Protein AF-A0A955QFR2-F1 (afdb_monomer_lite)

Foldseek 3Di:
DDDDPPPPPPPDDDDDFDDDDPPPCSLVVLLVVLVVCVVVVDQDDAADAEEELDDPVCNCVGSQNVSCVSRVVHDDPPRSYNYYYNHRDDRVVRCVVVPD

pLDDT: mean 79.85, std 15.89, range [40.44, 94.75]

Secondary structure (DSSP, 8-state):
-------------------SSSSSSHHHHHHHHHHHHHHTT--------EEES--GGGGGGSHHHHHHHHHTTSS--S-S-SEEESS-S-HHHHHHHTT-

Structure (mmCIF, N/CA/C/O backbone):
data_AF-A0A955QFR2-F1
#
_entry.id   AF-A0A955QFR2-F1
#
loop_
_atom_site.group_PDB
_atom_site.id
_atom_site.type_symbol
_atom_site.label_atom_id
_atom_site.label_alt_id
_atom_site.label_comp_id
_atom_site.label_asym_id
_atom_site.label_entity_id
_atom_site.label_seq_id
_atom_site.pdbx_PDB_ins_code
_atom_site.Cartn_x
_atom_site.Cartn_y
_atom_site.Cartn_z
_atom_site.occupancy
_atom_site.B_iso_or_equiv
_atom_site.auth_seq_id
_atom_site.auth_comp_id
_atom_site.auth_asym_id
_atom_site.auth_atom_id
_atom_site.pdbx_PDB_model_num
ATOM 1 N N . MET A 1 1 ? 13.448 -14.229 43.141 1.00 40.44 1 MET A N 1
ATOM 2 C CA . MET A 1 1 ? 12.176 -13.591 42.742 1.00 40.44 1 MET A CA 1
ATOM 3 C C . MET A 1 1 ? 12.428 -12.882 41.417 1.00 40.44 1 MET A C 1
ATOM 5 O O . MET A 1 1 ? 13.099 -11.863 41.406 1.00 40.44 1 MET A O 1
ATOM 9 N N . ILE A 1 2 ? 12.044 -13.506 40.303 1.00 41.50 2 ILE A N 1
ATOM 10 C CA . ILE A 1 2 ? 12.261 -12.992 38.939 1.00 41.50 2 ILE A CA 1
ATOM 11 C C . ILE A 1 2 ? 11.008 -12.183 38.568 1.00 41.50 2 ILE A C 1
ATOM 13 O O . ILE A 1 2 ? 9.912 -12.701 38.794 1.00 41.50 2 ILE A O 1
ATOM 17 N N . PRO A 1 3 ? 11.103 -10.947 38.045 1.00 44.03 3 PRO A N 1
ATOM 18 C CA . PRO A 1 3 ? 9.914 -10.214 37.636 1.00 44.03 3 PRO A CA 1
ATOM 19 C C . PRO A 1 3 ? 9.271 -10.908 36.430 1.00 44.03 3 PRO A C 1
ATOM 21 O O . PRO A 1 3 ? 9.903 -11.122 35.395 1.00 44.03 3 PRO A O 1
ATOM 24 N N . SER A 1 4 ? 8.001 -11.279 36.583 1.00 44.12 4 SER A N 1
ATOM 25 C CA . SER A 1 4 ? 7.144 -11.823 35.537 1.00 44.12 4 SER A CA 1
ATOM 26 C C . SER A 1 4 ? 6.839 -10.730 34.513 1.00 44.12 4 SER A C 1
ATOM 28 O O . SER A 1 4 ? 5.877 -9.972 34.641 1.00 44.12 4 SER A O 1
ATOM 30 N N . ASN A 1 5 ? 7.674 -10.632 33.478 1.00 44.03 5 ASN A N 1
ATOM 31 C CA . ASN A 1 5 ? 7.415 -9.746 32.353 1.00 44.03 5 ASN A CA 1
ATOM 32 C C . ASN A 1 5 ? 6.231 -10.301 31.548 1.00 44.03 5 ASN A C 1
ATOM 34 O O . ASN A 1 5 ? 6.380 -11.119 30.642 1.00 44.03 5 ASN A O 1
ATOM 38 N N . SER A 1 6 ? 5.028 -9.895 31.942 1.00 44.97 6 SER A N 1
ATOM 39 C CA . SER A 1 6 ? 3.793 -10.191 31.230 1.00 44.97 6 SER A CA 1
ATOM 40 C C . SER A 1 6 ? 3.777 -9.345 29.962 1.00 44.97 6 SER A C 1
ATOM 42 O O . SER A 1 6 ? 3.334 -8.197 29.989 1.00 44.97 6 SER A O 1
ATOM 44 N N . TYR A 1 7 ? 4.272 -9.890 28.848 1.00 47.62 7 TYR A N 1
ATOM 45 C CA . TYR A 1 7 ? 3.960 -9.352 27.525 1.00 47.62 7 TYR A CA 1
ATOM 46 C C . TYR A 1 7 ? 2.437 -9.411 27.372 1.00 47.62 7 TYR A C 1
ATOM 48 O O . TYR A 1 7 ? 1.869 -10.461 27.071 1.00 47.62 7 TYR A O 1
ATOM 56 N N . LYS A 1 8 ? 1.750 -8.300 27.659 1.00 49.03 8 LYS A N 1
ATOM 57 C CA . LYS A 1 8 ? 0.325 -8.165 27.370 1.00 49.03 8 LYS A CA 1
ATOM 58 C C . LYS A 1 8 ? 0.161 -8.408 25.874 1.00 49.03 8 LYS A C 1
ATOM 60 O O . LYS A 1 8 ? 0.625 -7.615 25.060 1.00 49.03 8 LYS A O 1
ATOM 65 N N . GLN A 1 9 ? -0.477 -9.520 25.531 1.00 48.75 9 GLN A N 1
ATOM 66 C CA . GLN A 1 9 ? -0.957 -9.807 24.187 1.00 48.75 9 GLN A CA 1
ATOM 67 C C . GLN A 1 9 ? -1.970 -8.717 23.821 1.00 48.75 9 GLN A C 1
ATOM 69 O O . GLN A 1 9 ? -3.154 -8.809 24.141 1.00 48.75 9 GLN A O 1
ATOM 74 N N . HIS A 1 10 ? -1.506 -7.637 23.198 1.00 55.53 10 HIS A N 1
ATOM 75 C CA . HIS A 1 10 ? -2.400 -6.720 22.515 1.00 55.53 10 HIS A CA 1
ATOM 76 C C . HIS A 1 10 ? -2.910 -7.458 21.276 1.00 55.53 10 HIS A C 1
ATOM 78 O O . HIS A 1 10 ? -2.170 -7.662 20.318 1.00 55.53 10 HIS A O 1
ATOM 84 N N . SER A 1 11 ? -4.165 -7.913 21.318 1.00 65.31 11 SER A N 1
ATOM 85 C CA . SER A 1 11 ? -4.857 -8.452 20.145 1.00 65.31 11 SER A CA 1
ATOM 86 C C . SER A 1 11 ? -5.078 -7.316 19.143 1.00 65.31 11 SER A C 1
ATOM 88 O O . SER A 1 11 ? -6.102 -6.631 19.151 1.00 65.31 11 SER A O 1
ATOM 90 N N . SER A 1 12 ? -4.072 -7.068 18.311 1.00 71.12 12 SER A N 1
ATOM 91 C CA . SER A 1 12 ? -4.162 -6.165 17.170 1.00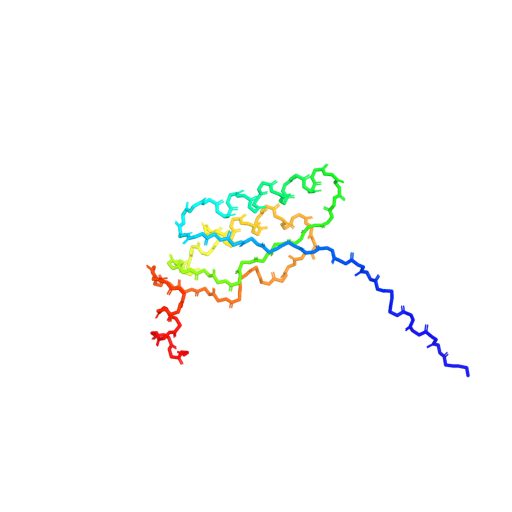 71.12 12 SER A CA 1
ATOM 92 C C . SER A 1 12 ? -4.962 -6.865 16.074 1.00 71.12 12 SER A C 1
ATOM 94 O O . SER A 1 12 ? -4.596 -7.952 15.631 1.00 71.12 12 SER A O 1
ATOM 96 N N . ARG A 1 13 ? -6.083 -6.274 15.648 1.00 86.44 13 ARG A N 1
ATOM 97 C CA . ARG A 1 13 ? -6.867 -6.787 14.514 1.00 86.44 13 ARG A CA 1
ATOM 98 C C . ARG A 1 13 ? -6.276 -6.255 13.211 1.00 86.44 13 ARG A C 1
ATOM 100 O O . ARG A 1 13 ? -6.059 -5.052 13.097 1.00 86.44 13 ARG A O 1
ATOM 107 N N . SER A 1 14 ? -6.081 -7.133 12.232 1.00 89.25 14 SER A N 1
ATOM 108 C CA . SER A 1 14 ? -5.530 -6.790 10.917 1.00 89.25 14 SER A CA 1
ATOM 109 C C . SER A 1 14 ? -6.512 -7.144 9.803 1.00 89.25 14 SER A C 1
ATOM 111 O O . SER A 1 14 ? -7.221 -8.145 9.892 1.00 89.25 14 SER A O 1
ATOM 113 N N . LEU A 1 15 ? -6.537 -6.328 8.747 1.00 92.19 15 LEU A N 1
ATOM 114 C CA . LEU A 1 15 ? -7.320 -6.562 7.535 1.00 92.19 15 LEU A CA 1
ATOM 115 C C . LEU A 1 15 ? -6.385 -6.536 6.324 1.00 92.19 15 LEU A C 1
ATOM 117 O O . LEU A 1 15 ? -5.637 -5.576 6.150 1.00 92.19 15 LEU A O 1
ATOM 121 N N . PHE A 1 16 ? -6.445 -7.568 5.482 1.00 93.25 16 PHE A N 1
ATOM 122 C CA . PHE A 1 16 ? -5.698 -7.620 4.227 1.00 93.25 16 PHE A CA 1
ATOM 123 C C . PHE A 1 16 ? -6.644 -7.399 3.046 1.00 93.25 16 PHE A C 1
ATOM 125 O O . PHE A 1 16 ? -7.611 -8.139 2.872 1.00 93.25 16 PHE A O 1
ATOM 132 N N . ILE A 1 17 ? -6.371 -6.371 2.241 1.00 92.19 17 ILE A N 1
ATOM 133 C CA . ILE A 1 17 ? -7.212 -5.983 1.105 1.00 92.19 17 ILE A CA 1
ATOM 134 C C . ILE A 1 17 ? -6.524 -6.426 -0.186 1.00 92.19 17 ILE A C 1
ATOM 136 O O . ILE A 1 17 ? -5.465 -5.915 -0.549 1.00 92.19 17 ILE A O 1
ATOM 140 N N . THR A 1 18 ? -7.157 -7.362 -0.893 1.00 91.94 18 THR A N 1
ATOM 141 C CA . THR A 1 18 ? -6.746 -7.832 -2.222 1.00 91.94 18 THR A CA 1
ATOM 142 C C . THR A 1 18 ? -7.763 -7.405 -3.283 1.00 91.94 18 THR A C 1
ATOM 144 O O . THR A 1 18 ? -8.818 -6.857 -2.969 1.00 91.94 18 THR A O 1
ATOM 147 N N . GLY A 1 19 ? -7.451 -7.616 -4.556 1.00 89.50 19 GLY A N 1
ATOM 148 C CA . GLY A 1 19 ? -8.362 -7.343 -5.661 1.00 89.50 19 GLY A CA 1
ATOM 149 C C . GLY A 1 19 ? -7.845 -7.942 -6.956 1.00 89.50 19 GLY A C 1
ATOM 150 O O . GLY A 1 19 ? -6.655 -8.219 -7.086 1.00 89.50 19 GLY A O 1
ATOM 151 N N . THR A 1 20 ? -8.759 -8.145 -7.894 1.00 87.94 20 THR A N 1
ATOM 152 C CA . THR A 1 20 ? -8.528 -8.903 -9.129 1.00 87.94 20 THR A CA 1
ATOM 153 C C . THR A 1 20 ? -7.648 -8.180 -10.141 1.00 87.94 20 THR A C 1
ATOM 155 O O . THR A 1 20 ? -7.008 -8.838 -10.951 1.00 87.94 20 THR A O 1
ATOM 158 N N .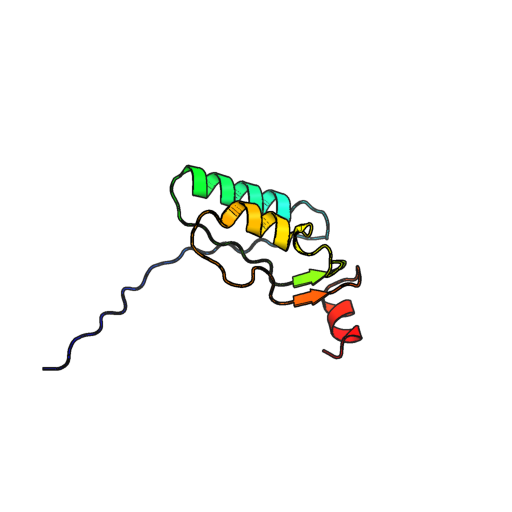 ASP A 1 21 ? -7.598 -6.847 -10.088 1.00 85.06 21 ASP A N 1
ATOM 159 C CA . ASP A 1 21 ? -6.832 -6.038 -11.035 1.00 85.06 21 ASP A CA 1
ATOM 160 C C . ASP A 1 21 ? -6.274 -4.761 -10.376 1.00 85.06 21 ASP A C 1
ATOM 162 O O . ASP A 1 21 ? -6.568 -4.426 -9.218 1.00 85.06 21 ASP A O 1
ATOM 166 N 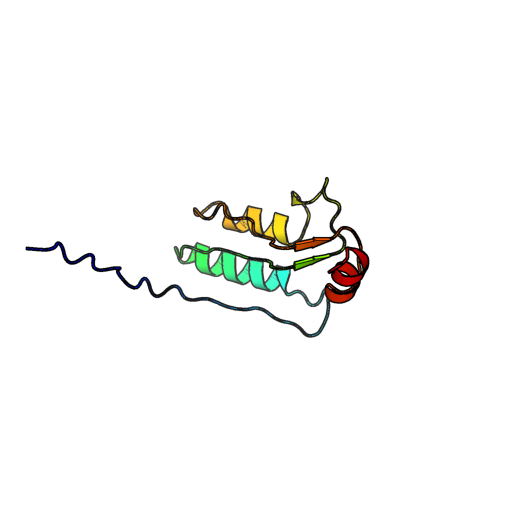N . THR A 1 22 ? -5.438 -4.036 -11.107 1.00 83.44 22 THR A N 1
ATOM 167 C CA . THR A 1 22 ? -4.963 -2.688 -10.801 1.00 83.44 22 THR A CA 1
ATOM 168 C C . THR A 1 22 ? -6.085 -1.676 -11.050 1.00 83.44 22 THR A C 1
ATOM 170 O O . THR A 1 22 ? -6.958 -1.884 -11.880 1.00 83.44 22 THR A O 1
ATOM 173 N N . GLY A 1 23 ? -6.138 -0.592 -10.274 1.00 84.12 23 GLY A N 1
ATOM 174 C CA . GLY A 1 23 ? -7.154 0.453 -10.474 1.00 84.12 23 GLY A CA 1
ATOM 175 C C . GLY A 1 23 ? -8.579 0.126 -9.999 1.00 84.12 23 GLY A C 1
ATOM 176 O O . GLY A 1 23 ? -9.385 1.042 -9.906 1.00 84.12 23 GLY A O 1
ATOM 177 N N . VAL A 1 24 ? -8.885 -1.108 -9.569 1.00 90.62 24 VAL A N 1
ATOM 178 C CA . VAL A 1 24 ? -10.231 -1.516 -9.078 1.00 90.62 24 VAL A CA 1
ATOM 179 C C . VAL A 1 24 ? -10.717 -0.808 -7.799 1.00 90.62 24 VAL A C 1
ATOM 181 O O . VAL A 1 24 ? -11.756 -1.154 -7.253 1.00 90.62 24 VAL A O 1
ATOM 184 N N . GLY A 1 25 ? -9.954 0.153 -7.271 1.00 91.25 25 GLY A N 1
ATOM 185 C CA . GLY A 1 25 ? -10.358 0.954 -6.113 1.00 91.25 25 GLY A CA 1
ATOM 186 C C . GLY A 1 25 ? -9.865 0.459 -4.751 1.00 91.25 25 GLY A C 1
ATOM 187 O O . GLY A 1 25 ? -10.285 1.005 -3.736 1.00 91.25 25 GLY A O 1
ATOM 188 N N . LYS A 1 26 ? -8.938 -0.512 -4.692 1.00 92.94 26 LYS A N 1
ATOM 189 C CA . LYS A 1 26 ? -8.374 -1.025 -3.420 1.00 92.94 26 LYS A CA 1
ATOM 190 C C . LYS A 1 26 ? -7.896 0.094 -2.490 1.00 92.94 26 LYS A C 1
ATOM 192 O O . LYS A 1 26 ? -8.274 0.118 -1.331 1.00 92.94 26 LYS A O 1
ATOM 197 N N . THR A 1 27 ? -7.109 1.038 -3.007 1.00 90.81 27 THR A N 1
ATOM 198 C CA . THR A 1 27 ? -6.556 2.153 -2.220 1.00 90.81 27 THR A CA 1
ATOM 199 C C . THR A 1 27 ? -7.657 3.056 -1.659 1.00 90.81 27 THR A C 1
ATOM 201 O O . THR A 1 27 ? -7.605 3.438 -0.493 1.00 90.81 27 THR A O 1
ATOM 204 N N . VAL A 1 28 ? -8.692 3.343 -2.454 1.00 92.75 28 VAL A N 1
ATOM 205 C CA . VAL A 1 28 ? -9.845 4.149 -2.021 1.00 92.75 28 VAL A CA 1
ATOM 206 C C . VAL A 1 28 ? -10.641 3.421 -0.937 1.00 92.75 28 VAL A C 1
ATOM 208 O O . VAL A 1 28 ? -10.989 4.021 0.077 1.00 92.75 28 VAL A O 1
ATOM 211 N N . LEU A 1 29 ? -10.880 2.118 -1.110 1.00 94.75 29 LEU A N 1
ATOM 212 C CA . LEU A 1 29 ? -11.543 1.286 -0.107 1.00 94.75 29 LEU A CA 1
ATOM 213 C C . LEU A 1 29 ? -10.748 1.248 1.205 1.00 94.75 29 LEU A C 1
ATOM 215 O O . LEU A 1 29 ? -11.325 1.452 2.272 1.00 94.75 29 LEU A O 1
ATOM 219 N N . THR A 1 30 ? -9.430 1.038 1.133 1.00 93.69 30 THR A N 1
ATOM 220 C CA . THR A 1 30 ? -8.539 1.071 2.302 1.00 93.69 30 THR A CA 1
ATOM 221 C C . THR A 1 30 ? -8.657 2.403 3.037 1.00 93.69 30 THR A C 1
ATOM 223 O O . THR A 1 30 ? -8.897 2.412 4.242 1.00 93.69 30 THR A O 1
ATOM 226 N N . ALA A 1 31 ? -8.558 3.524 2.315 1.00 91.94 31 ALA A N 1
ATOM 227 C CA . ALA A 1 31 ? -8.702 4.860 2.885 1.00 91.94 31 ALA A CA 1
ATOM 228 C C . ALA A 1 31 ? -10.055 5.041 3.592 1.00 91.94 31 ALA A C 1
ATOM 230 O O . ALA A 1 31 ? -10.100 5.511 4.728 1.00 91.94 31 ALA A O 1
ATOM 231 N N . ALA A 1 32 ? -11.153 4.611 2.962 1.00 94.31 32 ALA A N 1
ATOM 232 C CA . ALA A 1 32 ? -12.492 4.704 3.539 1.00 94.31 32 ALA A CA 1
ATOM 233 C C . ALA A 1 32 ? -12.620 3.908 4.849 1.00 94.31 32 ALA A C 1
ATOM 235 O O . ALA A 1 32 ? -13.167 4.421 5.828 1.00 94.31 32 ALA A O 1
ATOM 236 N N . ILE A 1 33 ? -12.076 2.688 4.894 1.00 94.12 33 ILE A N 1
ATOM 237 C CA . ILE A 1 33 ? -12.056 1.853 6.103 1.00 94.12 33 ILE A CA 1
ATOM 238 C C . ILE A 1 33 ? -11.226 2.523 7.203 1.00 94.12 33 ILE A C 1
ATOM 240 O O . ILE A 1 33 ? -11.695 2.625 8.339 1.00 94.12 33 ILE A O 1
ATOM 244 N N . CYS A 1 34 ? -10.030 3.022 6.877 1.00 91.50 34 CYS A N 1
ATOM 245 C CA . CYS A 1 34 ? -9.177 3.731 7.829 1.00 91.50 34 CYS A CA 1
ATOM 246 C C . CYS A 1 34 ? -9.899 4.944 8.428 1.00 91.50 34 CYS A C 1
ATOM 248 O O . CYS A 1 34 ? -9.998 5.048 9.650 1.00 91.50 34 CYS A O 1
ATOM 250 N N . CYS A 1 35 ? -10.486 5.803 7.591 1.00 91.69 35 CYS A N 1
ATOM 251 C CA . CYS A 1 35 ? -11.232 6.972 8.050 1.00 91.69 35 CYS A CA 1
ATOM 252 C C . CYS A 1 35 ? -12.443 6.593 8.914 1.00 91.69 35 CYS A C 1
ATOM 254 O O . CYS A 1 35 ? -12.711 7.252 9.919 1.00 91.69 35 CYS A O 1
ATOM 256 N N . ALA A 1 36 ? -13.182 5.538 8.557 1.00 93.81 36 ALA A N 1
ATOM 257 C CA . ALA A 1 36 ? -14.324 5.072 9.341 1.00 93.81 36 ALA A CA 1
ATOM 258 C C . ALA A 1 36 ? -13.902 4.586 10.738 1.00 93.81 36 ALA A C 1
ATOM 260 O O . ALA A 1 36 ? -14.531 4.948 11.732 1.00 93.81 36 ALA A O 1
ATOM 261 N N . LEU A 1 37 ? -12.814 3.818 10.831 1.00 91.62 37 LEU A N 1
ATOM 262 C CA . LEU A 1 37 ? -12.272 3.334 12.102 1.00 91.62 37 LEU A CA 1
ATOM 263 C C . LEU A 1 37 ? -11.699 4.474 12.957 1.00 91.62 37 LEU A C 1
ATOM 265 O O . LEU A 1 37 ? -11.954 4.522 14.162 1.00 91.62 37 LEU A O 1
ATOM 269 N N . GLN A 1 38 ? -10.995 5.429 12.347 1.00 89.94 38 GLN A N 1
ATOM 270 C CA . GLN A 1 38 ? -10.507 6.627 13.039 1.00 89.94 38 GLN A CA 1
ATOM 271 C C . GLN A 1 38 ? -11.661 7.467 13.604 1.00 89.94 38 GLN A C 1
ATOM 273 O O . GLN A 1 38 ? -11.593 7.903 14.751 1.00 89.94 38 GLN A O 1
ATOM 278 N N . ARG A 1 39 ? -12.764 7.634 12.857 1.00 91.94 39 ARG A N 1
ATOM 279 C CA . ARG A 1 39 ? -13.985 8.315 13.342 1.00 91.94 39 ARG A CA 1
ATOM 280 C C . ARG A 1 39 ? -14.640 7.612 14.532 1.00 91.94 39 ARG A C 1
ATOM 282 O O . ARG A 1 39 ? -15.352 8.252 15.295 1.00 91.94 39 ARG A O 1
ATOM 289 N N . GLN A 1 40 ? -14.382 6.319 14.717 1.00 92.69 40 GLN A N 1
ATOM 290 C CA . GLN A 1 40 ? -14.803 5.550 15.892 1.00 92.69 40 GLN A CA 1
ATOM 291 C C . GLN A 1 40 ? -13.778 5.598 17.044 1.00 92.69 40 GLN A C 1
ATOM 293 O O . GLN A 1 40 ? -13.878 4.816 17.991 1.00 92.69 40 GLN A O 1
ATOM 298 N N . GLY A 1 41 ? -12.763 6.464 16.961 1.00 90.06 41 GLY A N 1
ATOM 299 C CA . GLY A 1 41 ? -11.712 6.602 17.972 1.00 90.06 41 GLY A CA 1
ATOM 300 C C . GLY A 1 41 ? -10.719 5.436 18.008 1.00 90.06 41 GLY A C 1
ATOM 301 O O . GLY A 1 41 ? -10.034 5.247 19.013 1.00 90.06 41 GLY A O 1
ATOM 302 N N . LYS A 1 42 ? -10.647 4.612 16.952 1.00 87.75 42 LYS A N 1
ATOM 303 C CA . LYS A 1 42 ? -9.673 3.514 16.868 1.00 87.75 42 LYS A CA 1
ATOM 304 C C . LYS A 1 42 ? -8.321 4.037 16.391 1.00 87.75 42 LYS A C 1
ATOM 306 O O . LYS A 1 42 ? -8.255 4.863 15.485 1.00 87.75 42 LYS A O 1
ATOM 311 N N . GLN A 1 43 ? -7.245 3.498 16.962 1.00 86.31 43 GLN A N 1
ATOM 312 C CA . GLN A 1 43 ? -5.906 3.659 16.396 1.00 86.31 43 GLN A CA 1
ATOM 313 C C . GLN A 1 43 ? -5.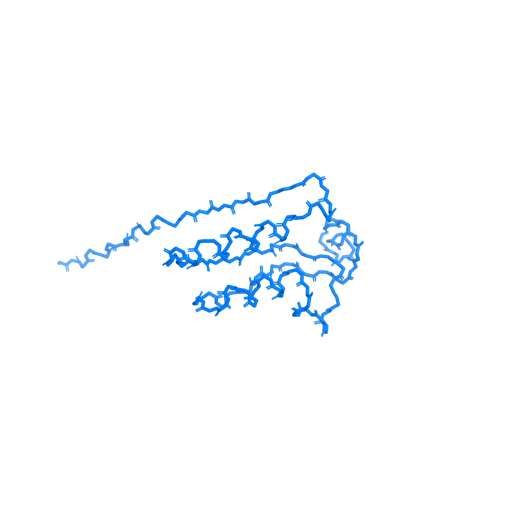773 2.750 15.176 1.00 86.31 43 GLN A C 1
ATOM 315 O O . GLN A 1 43 ? -6.074 1.557 15.256 1.00 86.31 43 GLN A O 1
ATOM 320 N N . VAL A 1 44 ? -5.356 3.322 14.051 1.00 87.31 44 VAL A N 1
ATOM 321 C CA . VAL A 1 44 ? -5.274 2.627 12.766 1.00 87.31 44 VAL A CA 1
ATOM 322 C C . VAL A 1 44 ? -3.902 2.881 12.163 1.00 87.31 44 VAL A C 1
ATOM 324 O O . VAL A 1 44 ? -3.459 4.023 12.089 1.00 87.31 44 VAL A O 1
ATOM 327 N N . GLY A 1 45 ? -3.255 1.809 11.717 1.00 86.31 45 GLY A N 1
ATOM 328 C CA . GLY A 1 45 ? -2.117 1.868 10.807 1.00 86.31 45 GLY A CA 1
ATOM 329 C C . GLY A 1 45 ? -2.542 1.442 9.407 1.00 86.31 45 GLY A C 1
ATOM 330 O O . GLY A 1 45 ? -3.527 0.718 9.242 1.00 86.31 45 GLY A O 1
ATOM 331 N N . VAL A 1 46 ? -1.787 1.867 8.400 1.00 87.19 46 VAL A N 1
ATOM 332 C CA . VAL A 1 46 ? -1.930 1.381 7.027 1.00 87.19 46 VAL A CA 1
ATOM 333 C C . VAL A 1 46 ? -0.574 0.957 6.502 1.00 87.19 46 VAL A C 1
ATOM 335 O O . VAL A 1 46 ? 0.449 1.539 6.851 1.00 87.19 46 VAL A O 1
ATOM 338 N N . PHE A 1 47 ? -0.588 -0.060 5.655 1.00 86.06 47 PHE A N 1
ATOM 339 C CA . PHE A 1 47 ? 0.601 -0.577 5.011 1.00 86.06 47 PHE A CA 1
ATOM 340 C C . PHE A 1 47 ? 0.255 -0.990 3.581 1.00 86.06 47 PHE A C 1
ATOM 342 O O . PHE A 1 47 ? -0.746 -1.670 3.338 1.00 86.06 47 PHE A O 1
ATOM 349 N N . LYS A 1 48 ? 1.075 -0.552 2.632 1.00 87.81 48 LYS A N 1
ATOM 350 C CA . LYS A 1 48 ? 0.984 -0.812 1.199 1.00 87.81 48 LYS A CA 1
ATOM 351 C C . LYS A 1 48 ? 2.297 -1.490 0.780 1.00 87.81 48 LYS A C 1
ATOM 353 O O . LYS A 1 48 ? 3.237 -0.831 0.365 1.00 87.81 48 LYS A O 1
ATOM 358 N N . PRO A 1 49 ? 2.394 -2.827 0.872 1.00 85.19 49 PRO A N 1
ATOM 359 C CA . PRO A 1 49 ? 3.677 -3.528 0.776 1.00 85.19 49 PRO A CA 1
ATOM 360 C C . PRO A 1 49 ? 4.420 -3.288 -0.540 1.00 85.19 49 PRO A C 1
ATOM 362 O O . PRO A 1 49 ? 5.648 -3.242 -0.544 1.00 85.19 49 PRO A O 1
ATOM 365 N N . VAL A 1 50 ? 3.690 -3.152 -1.649 1.00 86.31 50 VAL A N 1
ATOM 366 C CA . VAL A 1 50 ? 4.283 -2.935 -2.966 1.00 86.31 50 VAL A CA 1
ATOM 367 C C . VAL A 1 50 ? 3.511 -1.869 -3.730 1.00 86.31 50 VAL A C 1
ATOM 369 O O . VAL A 1 50 ? 2.279 -1.920 -3.816 1.00 86.31 50 VAL A O 1
ATOM 372 N N . GLU A 1 51 ? 4.249 -0.941 -4.327 1.00 88.56 51 GLU A N 1
ATOM 373 C CA . GLU A 1 51 ? 3.742 0.049 -5.267 1.00 88.56 51 GLU A CA 1
ATOM 374 C C . GLU A 1 51 ? 4.661 0.142 -6.496 1.00 88.56 51 GLU A C 1
ATOM 376 O O . GLU A 1 51 ? 5.881 0.008 -6.400 1.00 88.56 51 GLU A O 1
ATOM 381 N N . THR A 1 52 ? 4.068 0.337 -7.671 1.00 89.44 52 THR A N 1
ATOM 382 C CA . THR A 1 52 ? 4.748 0.378 -8.974 1.00 89.44 52 THR A CA 1
ATOM 383 C C . THR A 1 52 ? 4.301 1.618 -9.740 1.00 89.44 52 THR A C 1
ATOM 385 O O . THR A 1 52 ? 3.188 2.098 -9.537 1.00 89.44 52 THR A O 1
ATOM 388 N N . GLY A 1 53 ? 5.130 2.124 -10.650 1.00 88.38 53 GLY A N 1
ATOM 389 C CA . GLY A 1 53 ? 4.842 3.351 -11.398 1.00 88.38 53 GLY A CA 1
ATOM 390 C C . GLY A 1 53 ? 4.995 4.631 -10.572 1.00 88.38 53 GLY A C 1
ATOM 391 O O . GLY A 1 53 ? 4.440 5.663 -10.941 1.00 88.38 53 GLY A O 1
ATOM 392 N N . VAL A 1 54 ? 5.717 4.579 -9.449 1.00 90.00 54 VAL A N 1
ATOM 393 C CA . VAL A 1 54 ? 5.875 5.725 -8.547 1.00 90.00 54 VAL A CA 1
ATOM 394 C C . VAL A 1 54 ? 7.169 6.459 -8.851 1.00 90.00 54 VAL A C 1
ATOM 396 O O . VAL A 1 54 ? 8.265 5.940 -8.654 1.00 90.00 54 VAL A O 1
ATOM 399 N N . ASN A 1 55 ? 7.045 7.712 -9.275 1.00 87.88 55 ASN A N 1
ATOM 400 C CA . ASN A 1 55 ? 8.179 8.619 -9.343 1.00 87.88 55 ASN A CA 1
ATOM 401 C C . ASN A 1 55 ? 8.683 8.906 -7.903 1.00 87.88 55 ASN A C 1
ATOM 403 O O . ASN A 1 55 ? 7.903 9.424 -7.098 1.00 87.88 55 ASN A O 1
ATOM 407 N N . PRO A 1 56 ? 9.955 8.611 -7.556 1.00 83.31 56 PRO A N 1
ATOM 408 C CA . PRO A 1 56 ? 10.474 8.808 -6.199 1.00 83.31 56 PRO A CA 1
ATOM 409 C C . PRO A 1 56 ? 10.374 10.252 -5.694 1.00 83.31 56 PRO A C 1
ATOM 411 O O . PRO A 1 56 ? 10.120 10.475 -4.512 1.00 83.31 56 PRO A O 1
ATOM 414 N N . GLN A 1 57 ? 10.504 11.240 -6.584 1.00 86.19 57 GLN A N 1
ATOM 415 C CA . GLN A 1 57 ? 10.336 12.662 -6.275 1.00 86.19 57 GLN A CA 1
ATOM 416 C C . GLN A 1 57 ? 8.870 13.044 -6.005 1.00 86.19 57 GLN A C 1
ATOM 418 O O . GLN A 1 57 ? 8.595 14.130 -5.502 1.00 86.19 57 GLN A O 1
ATOM 423 N N . GLN A 1 58 ? 7.918 12.168 -6.331 1.00 85.06 58 GLN A N 1
ATOM 424 C CA . GLN A 1 58 ? 6.482 12.357 -6.124 1.00 85.06 58 GLN A CA 1
ATOM 425 C C . GLN A 1 58 ? 5.877 11.286 -5.206 1.00 85.06 58 GLN A C 1
ATOM 427 O O . GLN A 1 58 ? 4.664 11.078 -5.232 1.00 85.06 58 GLN A O 1
ATOM 432 N N . LYS A 1 59 ? 6.693 10.627 -4.370 1.00 82.00 59 LYS A N 1
ATOM 433 C CA . LYS A 1 59 ? 6.251 9.536 -3.487 1.00 82.00 59 LYS A CA 1
ATOM 434 C C . LYS A 1 59 ? 5.075 9.925 -2.586 1.00 82.00 59 LYS A C 1
ATOM 436 O O . LYS A 1 59 ? 4.155 9.145 -2.404 1.00 82.00 59 LYS A O 1
ATOM 441 N N . GLU A 1 60 ? 5.029 11.160 -2.096 1.00 84.44 60 GLU A N 1
ATOM 442 C CA . GLU A 1 60 ? 3.902 11.649 -1.285 1.00 84.44 60 GLU A CA 1
ATOM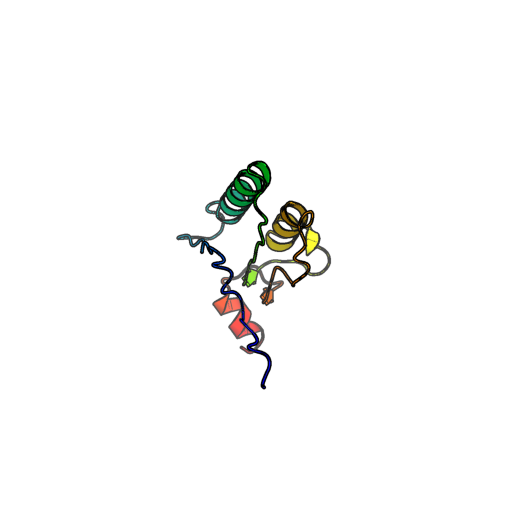 443 C C . GLU A 1 60 ? 2.558 11.667 -2.032 1.00 84.44 60 GLU A C 1
ATOM 445 O O . GLU A 1 60 ? 1.498 11.621 -1.413 1.00 84.44 60 GLU A O 1
ATOM 450 N N . ARG A 1 61 ? 2.586 11.734 -3.368 1.00 86.50 61 ARG A N 1
ATOM 451 C CA . ARG A 1 61 ? 1.390 11.710 -4.220 1.00 86.50 61 ARG A CA 1
ATOM 452 C C . ARG A 1 61 ? 0.998 10.298 -4.655 1.00 86.50 61 ARG A C 1
ATOM 454 O O . ARG A 1 61 ? -0.036 10.171 -5.314 1.00 86.50 61 ARG A O 1
ATOM 461 N N . SER A 1 62 ? 1.797 9.285 -4.316 1.00 89.38 62 SER A N 1
ATOM 462 C CA . SER A 1 62 ? 1.508 7.875 -4.583 1.00 89.38 62 SER A CA 1
ATOM 463 C C . SER A 1 62 ? 0.324 7.385 -3.742 1.00 89.38 62 SER A C 1
ATOM 465 O O . SER A 1 62 ? -0.144 8.085 -2.839 1.00 89.38 62 SER A O 1
ATOM 467 N N . ASP A 1 63 ? -0.183 6.189 -4.022 1.00 88.94 63 ASP A N 1
ATOM 468 C CA . ASP A 1 63 ? -1.209 5.558 -3.196 1.00 88.94 63 ASP A CA 1
ATOM 469 C C . ASP A 1 63 ? -0.723 5.389 -1.751 1.00 88.94 63 ASP A C 1
ATOM 471 O O . ASP A 1 63 ? -1.453 5.737 -0.823 1.00 88.94 63 ASP A O 1
ATOM 475 N N . GLY A 1 64 ? 0.507 4.897 -1.558 1.00 87.19 64 GLY A N 1
ATOM 476 C CA . GLY A 1 64 ? 1.146 4.775 -0.248 1.00 87.19 64 GLY A CA 1
ATOM 477 C C . GLY A 1 64 ? 1.292 6.122 0.458 1.00 87.19 64 GLY A C 1
ATOM 478 O O . GLY A 1 64 ? 0.876 6.270 1.609 1.00 87.19 64 GLY A O 1
ATOM 479 N N . GLY A 1 65 ? 1.778 7.144 -0.256 1.00 86.50 65 GLY A N 1
ATOM 480 C CA . GLY A 1 65 ? 1.912 8.506 0.267 1.00 86.50 65 GLY A CA 1
ATOM 481 C C . GLY A 1 65 ? 0.581 9.118 0.712 1.00 86.50 65 GLY A C 1
ATOM 482 O O . GLY A 1 65 ? 0.467 9.621 1.833 1.00 86.50 65 GLY A O 1
ATOM 483 N N . ARG A 1 66 ? -0.461 9.005 -0.121 1.00 87.69 66 ARG A N 1
ATOM 484 C CA . ARG A 1 66 ? -1.820 9.483 0.189 1.00 87.69 66 ARG A CA 1
ATOM 485 C C . ARG A 1 66 ? -2.428 8.749 1.376 1.00 87.69 66 ARG A C 1
ATOM 487 O O . ARG A 1 66 ? -3.012 9.385 2.249 1.00 87.69 66 ARG A O 1
ATOM 494 N N . LEU A 1 67 ? -2.287 7.423 1.422 1.00 88.56 67 LEU A N 1
ATOM 495 C CA . LEU A 1 67 ? -2.734 6.624 2.561 1.00 88.56 67 LEU A CA 1
ATOM 496 C C . LEU A 1 67 ? -2.022 7.079 3.835 1.00 88.56 67 LEU A C 1
ATOM 498 O O . LEU A 1 67 ? -2.687 7.339 4.831 1.00 88.56 67 LEU A O 1
ATOM 502 N N . GLY A 1 68 ? -0.707 7.280 3.782 1.00 84.94 68 GLY A N 1
ATOM 503 C CA . GLY A 1 68 ? 0.077 7.809 4.891 1.00 84.94 68 GLY A CA 1
ATOM 504 C C . GLY A 1 68 ? -0.454 9.109 5.452 1.00 84.94 68 GLY A C 1
ATOM 505 O O . GLY A 1 68 ? -0.696 9.203 6.653 1.00 84.94 68 GLY A O 1
ATOM 506 N N . GLN A 1 69 ? -0.687 10.096 4.593 1.00 84.25 69 GLN A N 1
ATOM 507 C CA . GLN A 1 69 ? -1.214 11.397 5.006 1.00 84.25 69 GLN A CA 1
ATOM 508 C C . GLN A 1 69 ? -2.572 11.285 5.719 1.00 84.25 69 GLN A C 1
ATOM 510 O O . GLN A 1 69 ? -2.829 12.040 6.653 1.00 84.25 69 GLN A O 1
ATOM 515 N N . LEU A 1 70 ? -3.414 10.316 5.342 1.00 83.06 70 LEU A N 1
ATOM 516 C CA . LEU A 1 70 ? -4.718 10.085 5.976 1.00 83.06 70 LEU A CA 1
ATOM 517 C C . LEU A 1 70 ? -4.609 9.478 7.386 1.00 83.06 70 LEU A C 1
ATOM 519 O O . LEU A 1 70 ? -5.435 9.780 8.248 1.00 83.06 70 LEU A O 1
ATOM 523 N N . VAL A 1 71 ? -3.604 8.631 7.641 1.00 77.88 71 VAL A N 1
ATOM 524 C CA . VAL A 1 71 ? -3.455 7.910 8.927 1.00 77.88 71 VAL A CA 1
ATOM 525 C C . VAL A 1 71 ? -2.385 8.473 9.858 1.00 77.88 71 VAL A C 1
ATOM 527 O O . VAL A 1 71 ? -2.397 8.164 11.048 1.00 77.88 71 VAL A O 1
ATOM 530 N N . SER A 1 72 ? -1.502 9.346 9.368 1.00 62.25 72 SER A N 1
ATOM 531 C CA . SER A 1 72 ? -0.372 9.906 10.133 1.00 62.25 72 SER A CA 1
ATOM 532 C C . SER A 1 72 ? -0.770 10.797 11.318 1.00 62.25 72 SER A C 1
ATOM 534 O O . SER A 1 72 ? 0.096 11.214 12.085 1.00 62.25 72 SER A O 1
ATOM 536 N N . SER A 1 73 ? -2.062 11.054 11.538 1.00 54.56 73 SER A N 1
ATOM 537 C CA . SER A 1 73 ? -2.558 11.631 12.794 1.00 54.56 73 SER A CA 1
ATOM 538 C C . SER A 1 73 ? -2.423 10.673 13.991 1.00 54.56 73 SER A C 1
ATOM 540 O O . SER A 1 73 ? -2.507 11.120 15.134 1.00 54.56 73 SER A O 1
ATOM 542 N N . THR A 1 74 ? -2.159 9.379 13.768 1.00 48.66 74 THR A N 1
ATOM 543 C CA . THR A 1 74 ? -2.028 8.365 14.826 1.00 48.66 74 THR A CA 1
ATOM 544 C C . THR A 1 74 ? -0.749 7.525 14.687 1.00 48.66 74 THR A C 1
ATOM 546 O O . THR A 1 74 ? -0.744 6.476 14.059 1.00 48.66 74 THR A O 1
ATOM 549 N N . ALA A 1 75 ? 0.328 7.998 15.321 1.00 43.88 75 ALA A N 1
ATOM 550 C CA . ALA A 1 75 ? 1.436 7.252 15.950 1.00 43.88 75 ALA A CA 1
ATOM 551 C C . ALA A 1 75 ? 2.268 6.189 15.187 1.00 43.88 75 ALA A C 1
ATOM 553 O O . ALA A 1 75 ? 3.270 5.748 15.747 1.00 43.88 75 ALA A O 1
ATOM 554 N N . LEU A 1 76 ? 1.965 5.796 13.950 1.00 46.41 76 LEU A N 1
ATOM 555 C CA . LEU A 1 76 ? 2.767 4.804 13.218 1.00 46.41 76 LEU A CA 1
ATOM 556 C C . LEU A 1 76 ? 3.537 5.482 12.080 1.00 46.41 76 LEU A C 1
ATOM 558 O O . LEU A 1 76 ? 3.000 5.733 11.008 1.00 46.41 76 LEU A O 1
ATOM 562 N N . ARG A 1 77 ? 4.802 5.824 12.361 1.00 50.44 77 ARG A N 1
ATOM 563 C CA . ARG A 1 77 ? 5.774 6.420 11.4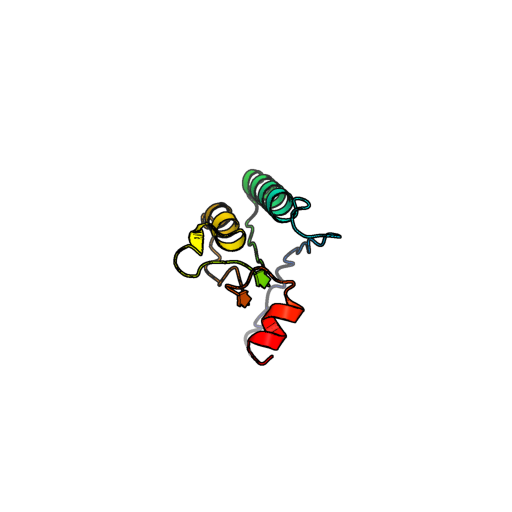20 1.00 50.44 77 ARG A CA 1
ATOM 564 C C . ARG A 1 77 ? 6.656 5.371 10.731 1.00 50.44 77 ARG A C 1
ATOM 566 O O . ARG A 1 77 ? 7.733 5.708 10.244 1.00 50.44 77 ARG A O 1
ATOM 573 N N . ASP A 1 78 ? 6.233 4.112 10.723 1.00 55.16 78 ASP A N 1
ATOM 574 C CA . ASP A 1 78 ? 6.926 3.080 9.958 1.00 55.16 78 ASP A CA 1
ATOM 575 C C . ASP A 1 78 ? 6.680 3.295 8.458 1.00 55.16 78 ASP A C 1
ATOM 577 O O . ASP A 1 78 ? 5.634 3.834 8.075 1.00 55.16 78 ASP A O 1
ATOM 581 N N . PRO A 1 79 ? 7.633 2.925 7.585 1.00 58.28 79 PRO A N 1
ATOM 582 C CA . PRO A 1 79 ? 7.457 3.078 6.151 1.00 58.28 79 PRO A CA 1
ATOM 583 C C . PRO A 1 79 ? 6.193 2.342 5.695 1.00 58.28 79 PRO A C 1
ATOM 585 O O . PRO A 1 79 ? 6.059 1.131 5.856 1.00 58.28 79 PRO A O 1
ATOM 588 N N . ILE A 1 80 ? 5.267 3.102 5.108 1.00 62.00 80 ILE A N 1
ATOM 589 C CA . ILE A 1 80 ? 3.994 2.586 4.589 1.00 62.00 80 ILE A CA 1
ATOM 590 C C . ILE A 1 80 ? 4.232 1.621 3.427 1.00 62.00 80 ILE A C 1
ATOM 592 O O . ILE A 1 80 ? 3.438 0.702 3.254 1.00 62.00 80 ILE A O 1
ATOM 596 N N . ASP A 1 81 ? 5.343 1.774 2.699 1.00 62.94 81 ASP A N 1
ATOM 597 C CA . ASP A 1 81 ? 5.705 0.907 1.580 1.00 62.94 81 ASP A CA 1
ATOM 598 C C . ASP A 1 81 ? 7.024 0.179 1.837 1.00 62.94 81 ASP A C 1
ATOM 600 O O . ASP A 1 81 ? 8.023 0.807 2.197 1.00 62.94 81 ASP A O 1
ATOM 604 N N . LEU A 1 82 ? 7.039 -1.133 1.581 1.00 74.31 82 LEU A N 1
ATOM 605 C CA . LEU A 1 82 ? 8.250 -1.957 1.644 1.00 74.31 82 LEU A CA 1
ATOM 606 C C . LEU A 1 82 ? 9.020 -1.920 0.316 1.00 74.31 82 LEU A C 1
ATOM 608 O O . LEU A 1 82 ? 10.241 -1.788 0.322 1.00 74.31 82 LEU A O 1
ATOM 612 N N . TYR A 1 83 ? 8.308 -1.972 -0.816 1.00 83.12 83 TYR A N 1
ATOM 613 C CA . TYR A 1 83 ? 8.885 -1.884 -2.158 1.00 83.12 83 TYR A CA 1
ATOM 614 C C . TYR A 1 83 ? 8.151 -0.850 -3.012 1.00 83.12 83 TYR A C 1
ATOM 616 O O . TYR A 1 83 ? 6.933 -0.903 -3.171 1.00 83.12 83 TYR A O 1
ATOM 624 N N . CYS A 1 84 ? 8.905 0.079 -3.593 1.00 85.88 84 CYS A N 1
ATOM 625 C CA . CYS A 1 84 ? 8.376 1.161 -4.414 1.00 85.88 84 CYS A CA 1
ATOM 626 C C . CYS A 1 84 ? 9.191 1.234 -5.710 1.00 85.88 84 CYS A C 1
ATOM 628 O O . CYS A 1 84 ? 10.376 1.570 -5.677 1.00 85.88 84 CYS A O 1
ATOM 630 N N . TYR A 1 85 ? 8.575 0.873 -6.837 1.00 88.31 85 TYR A N 1
ATOM 631 C CA . TYR A 1 85 ? 9.239 0.799 -8.138 1.00 88.31 85 TYR A CA 1
ATOM 632 C C . TYR A 1 85 ? 8.789 1.931 -9.071 1.00 88.31 85 TYR A C 1
ATOM 634 O O . TYR A 1 85 ? 7.591 2.212 -9.155 1.00 88.31 85 TYR A O 1
ATOM 642 N N . PRO A 1 86 ? 9.708 2.538 -9.846 1.00 87.88 86 PRO A N 1
ATOM 643 C CA . PRO A 1 86 ? 9.362 3.624 -10.762 1.00 87.88 86 PRO A CA 1
ATOM 644 C C . PRO A 1 86 ? 8.649 3.152 -12.031 1.00 87.88 86 PRO A C 1
ATOM 646 O O . PRO A 1 86 ? 7.931 3.927 -12.657 1.00 87.88 86 PRO A O 1
ATOM 649 N N . LEU A 1 87 ? 8.826 1.888 -12.421 1.00 88.81 87 LEU A N 1
ATOM 650 C CA . LEU A 1 87 ? 8.241 1.351 -13.647 1.00 88.81 87 LEU A CA 1
ATOM 651 C C . LEU A 1 87 ? 6.773 0.956 -13.422 1.00 88.81 87 LEU A C 1
ATOM 653 O O . LEU A 1 87 ? 6.484 0.279 -12.435 1.00 88.81 87 LEU A O 1
ATOM 657 N N . PRO A 1 88 ? 5.839 1.342 -14.313 1.00 87.00 88 PRO A N 1
ATOM 658 C CA . PRO A 1 88 ? 4.417 1.027 -14.187 1.00 87.00 88 PRO A CA 1
ATOM 659 C C . PRO A 1 88 ? 4.110 -0.377 -14.732 1.00 87.00 88 PRO A C 1
ATOM 661 O O . PRO A 1 88 ? 3.327 -0.543 -15.663 1.00 87.00 88 PRO A O 1
ATOM 664 N N . LEU A 1 89 ? 4.768 -1.398 -14.184 1.00 87.44 89 LEU A N 1
ATOM 665 C CA . LEU A 1 89 ? 4.554 -2.802 -14.544 1.00 87.44 89 LEU A CA 1
ATOM 666 C C . LEU A 1 89 ? 3.970 -3.566 -13.356 1.00 87.44 89 LEU A C 1
ATOM 668 O O . LEU A 1 89 ? 3.952 -3.071 -12.232 1.00 87.44 89 LEU A O 1
ATOM 672 N N . ALA A 1 90 ? 3.516 -4.798 -13.590 1.00 87.75 90 ALA A N 1
ATOM 673 C CA . ALA A 1 90 ? 3.131 -5.680 -12.494 1.00 87.75 90 ALA A CA 1
ATOM 674 C C . ALA A 1 90 ? 4.304 -5.845 -11.498 1.00 87.75 90 ALA A C 1
ATOM 676 O O . ALA A 1 90 ? 5.450 -5.967 -11.941 1.00 87.75 90 ALA A O 1
ATOM 677 N N . PRO A 1 91 ? 4.047 -5.935 -10.178 1.00 86.06 91 PRO A N 1
ATOM 678 C CA . PRO A 1 91 ? 5.087 -6.037 -9.149 1.00 86.06 91 PRO A CA 1
ATOM 679 C C . PRO A 1 91 ? 6.200 -7.051 -9.439 1.00 86.06 91 PRO A C 1
ATOM 681 O O . PRO A 1 91 ? 7.379 -6.730 -9.315 1.00 86.06 91 PRO A O 1
ATOM 684 N N . LEU A 1 92 ? 5.837 -8.256 -9.893 1.00 87.81 92 LEU A N 1
ATOM 685 C CA . LEU A 1 92 ? 6.806 -9.304 -10.224 1.00 87.81 92 LEU A CA 1
ATOM 686 C C . LEU A 1 92 ? 7.695 -8.932 -11.421 1.00 87.81 92 LEU A C 1
ATOM 688 O O . LEU A 1 92 ? 8.869 -9.288 -11.453 1.00 87.81 92 LEU A O 1
ATOM 692 N N . ALA A 1 93 ? 7.149 -8.219 -12.407 1.00 90.25 93 ALA A N 1
ATOM 693 C CA . ALA A 1 93 ? 7.916 -7.758 -13.558 1.00 90.25 93 ALA A CA 1
ATOM 694 C C . ALA A 1 93 ? 8.918 -6.665 -13.155 1.00 90.25 93 ALA A C 1
ATOM 696 O O . ALA A 1 93 ? 10.072 -6.726 -13.575 1.00 90.25 93 ALA A O 1
ATOM 697 N N . CYS A 1 94 ? 8.513 -5.724 -12.291 1.00 89.19 94 CYS A N 1
ATOM 698 C CA . CYS A 1 94 ? 9.426 -4.733 -11.718 1.00 89.19 94 CYS A CA 1
ATOM 699 C C . CYS A 1 94 ? 10.554 -5.392 -10.921 1.00 89.19 94 CYS A C 1
ATOM 701 O O . CYS A 1 94 ? 11.717 -5.083 -11.164 1.00 89.19 94 CYS A O 1
ATOM 703 N N . ALA A 1 95 ? 10.218 -6.325 -10.024 1.00 87.25 95 ALA A N 1
ATOM 704 C CA . ALA A 1 95 ? 11.193 -7.039 -9.204 1.00 87.25 95 ALA A CA 1
ATOM 705 C C . ALA A 1 95 ? 12.282 -7.696 -10.072 1.00 87.25 95 ALA A C 1
ATOM 707 O O . ALA A 1 95 ? 13.466 -7.399 -9.895 1.00 87.25 95 ALA A O 1
ATOM 708 N N . ARG A 1 96 ? 11.873 -8.458 -11.097 1.00 90.62 96 ARG A N 1
ATOM 709 C CA . ARG A 1 96 ? 12.790 -9.110 -12.048 1.00 90.62 96 ARG A CA 1
ATOM 710 C C . ARG A 1 96 ? 13.701 -8.128 -12.779 1.00 90.62 96 ARG A C 1
ATOM 712 O O . ARG A 1 96 ? 14.878 -8.410 -12.970 1.00 90.62 96 ARG A O 1
ATOM 719 N N . GLN A 1 97 ? 13.183 -6.970 -13.188 1.00 87.88 97 GLN A N 1
ATOM 720 C CA . GLN A 1 97 ? 13.998 -5.947 -13.852 1.00 87.88 97 GLN A CA 1
ATOM 721 C C . GLN A 1 97 ? 15.011 -5.288 -12.913 1.00 87.88 97 GLN A C 1
ATOM 723 O O . GLN A 1 97 ? 16.066 -4.853 -13.366 1.00 87.88 97 GLN A O 1
ATOM 728 N N . THR A 1 98 ? 14.710 -5.226 -11.617 1.00 82.38 98 THR A N 1
ATOM 729 C CA . THR A 1 98 ? 15.616 -4.689 -10.594 1.00 82.38 98 THR A CA 1
ATOM 730 C C . THR A 1 98 ? 16.573 -5.727 -10.000 1.00 82.38 98 THR A C 1
ATOM 732 O O . THR A 1 98 ? 17.331 -5.387 -9.097 1.00 82.38 98 THR A O 1
ATOM 735 N N . GLY A 1 99 ? 16.568 -6.967 -10.505 1.00 80.06 99 GLY A N 1
ATOM 736 C CA . GLY A 1 99 ? 17.486 -8.027 -10.074 1.00 80.06 99 GLY A CA 1
ATOM 737 C C . GLY A 1 99 ? 17.037 -8.828 -8.847 1.00 80.06 99 GLY A C 1
ATOM 738 O O . GLY A 1 99 ? 17.885 -9.438 -8.199 1.00 80.06 99 GLY A O 1
ATOM 739 N N . LEU A 1 100 ? 15.736 -8.818 -8.531 1.00 65.50 100 LEU A N 1
ATOM 740 C CA . LEU A 1 100 ? 15.092 -9.773 -7.617 1.00 65.50 100 LEU A CA 1
ATOM 741 C C . LEU A 1 100 ? 14.693 -11.063 -8.344 1.00 65.50 100 LEU A C 1
ATOM 743 O O . LEU A 1 100 ? 14.219 -10.969 -9.503 1.00 65.50 100 LEU A O 1
#

Radius of gyration: 16.84 Å; chains: 1; bounding box: 32×26×57 Å

Sequence (100 aa):
MIPSNSYKQHSSRSLFITGTDTGVGKTVLTAAICCALQRQGKQVGVFKPVETGVNPQQKERSDGGRLGQLVSSTALRDPIDLYCYPLPLAPLACARQTGL